Protein AF-A0A183F5Q8-F1 (afdb_monomer_lite)

Foldseek 3Di:
DVPQVDDWLDDPDVVSSVVCLVVLPGDGPPDDDDPQVVVLVSLCSDPDPVSRDDPVCSCCGPVNVVVD

InterPro domains:
  IPR011009 Protein kinase-like domain superfamily [SSF56112] (3-65)

Structure (mmCIF, N/CA/C/O backbone):
data_AF-A0A183F5Q8-F1
#
_entry.id   AF-A0A183F5Q8-F1
#
loop_
_atom_site.group_PDB
_atom_site.id
_atom_site.type_symbol
_atom_site.label_atom_id
_atom_site.label_alt_id
_atom_site.label_comp_id
_atom_site.label_asym_id
_atom_site.label_entity_id
_atom_site.label_seq_id
_atom_site.pdbx_PDB_ins_code
_atom_site.Cartn_x
_atom_site.Cartn_y
_atom_site.Cartn_z
_atom_site.occupancy
_atom_site.B_iso_or_equiv
_atom_site.auth_seq_id
_atom_site.auth_comp_id
_atom_site.auth_asym_id
_atom_site.auth_atom_id
_atom_site.pdbx_PDB_model_num
ATOM 1 N N . MET A 1 1 ? -5.823 -9.025 -2.627 1.00 57.34 1 MET A N 1
ATOM 2 C CA . MET A 1 1 ? -6.511 -10.319 -2.809 1.00 57.34 1 MET A CA 1
ATOM 3 C C . MET A 1 1 ? -7.480 -10.597 -1.665 1.00 57.34 1 MET A C 1
ATOM 5 O O . MET A 1 1 ? -8.656 -10.707 -1.948 1.00 57.34 1 MET A O 1
ATOM 9 N N . VAL A 1 2 ? -7.042 -10.616 -0.396 1.00 75.06 2 VAL A N 1
ATOM 10 C CA . VAL A 1 2 ? -7.923 -10.954 0.749 1.00 75.06 2 VAL A CA 1
ATOM 11 C C . VAL A 1 2 ? -9.020 -9.914 1.004 1.00 75.06 2 VAL A C 1
ATOM 13 O O . VAL A 1 2 ? -10.186 -10.268 1.083 1.00 75.06 2 VAL A O 1
ATOM 16 N N . VAL A 1 3 ? -8.667 -8.628 1.089 1.00 79.56 3 VAL A N 1
ATOM 17 C CA . VAL A 1 3 ? -9.654 -7.570 1.377 1.00 79.56 3 VAL A CA 1
ATOM 18 C C . VAL A 1 3 ? -10.350 -7.094 0.104 1.00 79.56 3 VAL A C 1
ATOM 20 O O . VAL A 1 3 ? -11.562 -6.957 0.061 1.00 79.56 3 VAL A O 1
ATOM 23 N N . THR A 1 4 ? -9.583 -6.843 -0.958 1.00 77.94 4 THR A N 1
ATOM 24 C CA . THR A 1 4 ? -10.096 -6.218 -2.185 1.00 77.94 4 THR A CA 1
ATOM 25 C C . THR A 1 4 ? -10.536 -7.209 -3.263 1.00 77.94 4 THR A C 1
ATOM 27 O O . THR A 1 4 ? -11.018 -6.777 -4.305 1.00 77.94 4 THR A O 1
ATOM 30 N N . GLY A 1 5 ? -10.286 -8.513 -3.104 1.00 83.50 5 GLY A N 1
ATOM 31 C CA . GLY A 1 5 ? -10.477 -9.513 -4.168 1.00 83.50 5 GLY A CA 1
ATOM 32 C C . GLY A 1 5 ? -9.491 -9.406 -5.342 1.00 83.50 5 GLY A C 1
ATOM 33 O O . GLY A 1 5 ? -9.395 -10.324 -6.145 1.00 83.50 5 GLY A O 1
ATOM 34 N N . VAL A 1 6 ? -8.709 -8.323 -5.428 1.00 84.19 6 VAL A N 1
ATOM 35 C CA . VAL A 1 6 ? -7.792 -8.029 -6.545 1.00 84.19 6 VAL A CA 1
ATOM 36 C C . VAL A 1 6 ? -6.347 -7.894 -6.072 1.00 84.19 6 VAL A C 1
ATOM 38 O O . VAL A 1 6 ? -6.084 -7.533 -4.918 1.00 84.19 6 VAL A O 1
ATOM 41 N N . VAL A 1 7 ? -5.389 -8.208 -6.941 1.00 87.62 7 VAL A N 1
ATOM 42 C CA . VAL A 1 7 ? -3.961 -8.004 -6.667 1.00 87.62 7 VAL A CA 1
ATOM 43 C C . VAL A 1 7 ? -3.595 -6.549 -7.006 1.00 87.62 7 VAL A C 1
ATOM 45 O O . VAL A 1 7 ? -3.951 -6.069 -8.085 1.00 87.62 7 VAL A O 1
ATOM 48 N N . PRO A 1 8 ? -2.939 -5.797 -6.100 1.00 89.12 8 PRO A N 1
ATOM 49 C CA . PRO A 1 8 ? -2.486 -4.443 -6.402 1.00 89.12 8 PRO A CA 1
ATOM 50 C C . PRO A 1 8 ? -1.547 -4.423 -7.610 1.00 89.12 8 PRO A C 1
ATOM 52 O O . PRO A 1 8 ? -0.680 -5.281 -7.738 1.00 89.12 8 PRO A O 1
ATOM 55 N N . TYR A 1 9 ? -1.711 -3.417 -8.470 1.00 90.19 9 TYR A N 1
ATOM 56 C CA . TYR A 1 9 ? -0.894 -3.187 -9.669 1.00 90.19 9 TYR A CA 1
ATOM 57 C C . TYR A 1 9 ? -0.951 -4.273 -10.753 1.00 90.19 9 TYR A C 1
ATOM 59 O O . TYR A 1 9 ? -0.276 -4.114 -11.767 1.00 90.19 9 TYR A O 1
ATOM 67 N N . ASP A 1 10 ? -1.793 -5.295 -10.594 1.00 89.44 10 ASP A N 1
ATOM 68 C CA . ASP A 1 10 ? -1.912 -6.416 -11.526 1.00 89.44 10 ASP A CA 1
ATOM 69 C C . ASP A 1 10 ? -2.134 -5.956 -12.977 1.00 89.44 10 ASP A C 1
ATOM 71 O O . ASP A 1 10 ? -3.016 -5.138 -13.283 1.00 89.44 10 ASP A O 1
ATOM 75 N N . ASP A 1 11 ? -1.282 -6.441 -13.874 1.00 89.81 11 ASP A N 1
ATOM 76 C CA . ASP A 1 11 ? -1.338 -6.190 -15.310 1.00 89.81 11 ASP A CA 1
ATOM 77 C C . ASP A 1 11 ? -0.722 -7.387 -16.043 1.00 89.81 11 ASP A C 1
ATOM 79 O O . ASP A 1 11 ? 0.277 -7.955 -15.607 1.00 89.81 11 ASP A O 1
ATOM 83 N N . ARG A 1 12 ? -1.302 -7.750 -17.191 1.00 91.62 12 ARG A N 1
ATOM 84 C CA . ARG A 1 12 ? -0.775 -8.823 -18.048 1.00 91.62 12 ARG A CA 1
ATOM 85 C C . ARG A 1 12 ? 0.575 -8.456 -18.665 1.00 91.62 12 ARG A C 1
ATOM 87 O O . ARG A 1 12 ? 1.315 -9.345 -19.070 1.00 91.62 12 ARG A O 1
ATOM 94 N N . ASN A 1 13 ? 0.877 -7.162 -18.775 1.00 94.38 13 ASN A N 1
ATOM 95 C CA . ASN A 1 13 ? 2.173 -6.655 -19.196 1.00 94.38 13 ASN A CA 1
ATOM 96 C C . ASN A 1 13 ? 3.011 -6.256 -17.959 1.00 94.38 13 ASN A C 1
ATOM 98 O O . ASN A 1 13 ? 2.679 -5.265 -17.29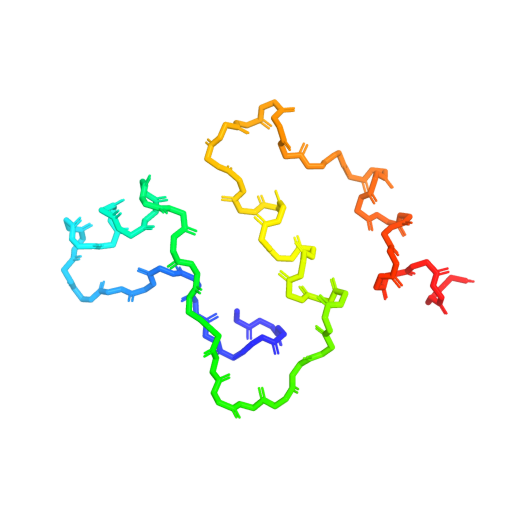7 1.00 94.38 13 ASN A O 1
ATOM 102 N N . PRO A 1 14 ? 4.135 -6.947 -17.685 1.00 93.12 14 PRO A N 1
ATOM 103 C CA . PRO A 1 14 ? 5.006 -6.647 -16.549 1.00 93.12 14 PRO A CA 1
ATOM 104 C C . PRO A 1 14 ? 5.550 -5.214 -16.530 1.00 93.12 14 PRO A C 1
ATOM 106 O O . PRO A 1 14 ? 5.694 -4.636 -15.457 1.00 93.12 14 PRO A O 1
ATOM 109 N N . GLN A 1 15 ? 5.814 -4.606 -17.691 1.00 94.94 15 GLN A N 1
ATOM 110 C CA . GLN A 1 15 ? 6.295 -3.220 -17.746 1.00 94.94 15 GLN A CA 1
ATOM 111 C C . GLN A 1 15 ? 5.235 -2.254 -17.210 1.00 94.94 15 GLN A C 1
ATOM 113 O O . GLN A 1 15 ? 5.527 -1.428 -16.349 1.00 94.94 15 GLN A O 1
ATOM 118 N N . LYS A 1 16 ? 3.975 -2.432 -17.622 1.00 92.88 16 LYS A N 1
ATOM 119 C CA . LYS A 1 16 ? 2.851 -1.629 -17.116 1.00 92.88 16 LYS A CA 1
ATOM 120 C C . LYS A 1 16 ? 2.595 -1.870 -15.631 1.00 92.88 16 LYS A C 1
ATOM 122 O O . LYS A 1 16 ? 2.243 -0.935 -14.917 1.00 92.88 16 LYS A O 1
ATOM 127 N N . MET A 1 17 ? 2.771 -3.102 -15.150 1.00 91.88 17 MET A N 1
ATOM 128 C CA . MET A 1 17 ? 2.705 -3.405 -13.717 1.00 91.88 17 MET A CA 1
ATOM 129 C C . MET A 1 17 ? 3.749 -2.587 -12.940 1.00 91.88 17 MET A C 1
ATOM 131 O O . MET A 1 17 ? 3.402 -1.937 -11.953 1.00 91.88 17 MET A O 1
ATOM 135 N N . VAL A 1 18 ? 5.002 -2.566 -13.405 1.00 92.19 18 VAL A N 1
ATOM 136 C CA . VAL A 1 18 ? 6.089 -1.799 -12.775 1.00 92.19 18 VAL A CA 1
ATOM 137 C C . VAL A 1 18 ? 5.818 -0.296 -12.833 1.00 92.19 18 VAL A C 1
ATOM 139 O O . VAL A 1 18 ? 5.931 0.375 -11.813 1.00 92.19 18 VAL A O 1
ATOM 142 N N . GLU A 1 19 ? 5.377 0.242 -13.970 1.00 93.75 19 GLU A N 1
ATOM 143 C CA . GLU A 1 19 ? 4.993 1.658 -14.089 1.00 93.75 19 GLU A CA 1
ATOM 144 C C . GLU A 1 19 ? 3.905 2.050 -13.081 1.00 93.75 19 GLU A C 1
ATOM 146 O O . GLU A 1 19 ? 3.960 3.118 -12.469 1.00 93.75 19 GLU A O 1
ATOM 151 N N . ARG A 1 20 ? 2.915 1.178 -12.865 1.00 91.50 20 ARG A N 1
ATOM 152 C CA . ARG A 1 20 ? 1.850 1.418 -11.881 1.00 91.50 20 ARG A CA 1
ATOM 153 C C . ARG A 1 20 ? 2.367 1.380 -10.448 1.00 91.50 20 ARG A C 1
ATOM 155 O O . ARG A 1 20 ? 1.919 2.204 -9.648 1.00 91.50 20 ARG A O 1
ATOM 162 N N . GLN A 1 21 ? 3.287 0.460 -10.147 1.00 91.94 21 GLN A N 1
ATOM 163 C CA . GLN A 1 21 ? 3.977 0.417 -8.859 1.00 91.94 21 GLN A CA 1
ATOM 164 C C . GLN A 1 21 ? 4.741 1.723 -8.641 1.00 91.94 21 GLN A C 1
ATOM 166 O O . GLN A 1 21 ? 4.455 2.412 -7.670 1.00 91.94 21 GLN A O 1
ATOM 171 N N . LEU A 1 22 ? 5.604 2.117 -9.587 1.00 92.12 22 LEU A N 1
ATOM 172 C CA . LEU A 1 22 ? 6.394 3.359 -9.563 1.00 92.12 22 LEU A CA 1
ATOM 173 C C . LEU A 1 22 ? 5.540 4.630 -9.481 1.00 92.12 22 LEU A C 1
ATOM 175 O O . LEU A 1 22 ? 5.967 5.621 -8.897 1.00 92.12 22 LEU A O 1
ATOM 179 N N . GLY A 1 23 ? 4.329 4.612 -10.037 1.00 92.12 23 GLY A N 1
ATOM 180 C CA . GLY A 1 23 ? 3.372 5.708 -9.902 1.00 92.12 23 GLY A CA 1
ATOM 181 C C . GLY A 1 23 ? 2.595 5.711 -8.582 1.00 92.12 23 GLY A C 1
ATOM 182 O O . GLY A 1 23 ? 1.823 6.639 -8.351 1.00 92.12 23 GLY A O 1
ATOM 183 N N . HIS A 1 24 ? 2.735 4.672 -7.753 1.00 92.12 24 HIS A N 1
ATOM 184 C CA . HIS A 1 24 ? 1.962 4.447 -6.529 1.00 92.12 24 HIS A CA 1
ATOM 185 C C . HIS A 1 24 ? 0.435 4.547 -6.742 1.00 92.12 24 HIS A C 1
ATOM 187 O O . HIS A 1 24 ? -0.330 4.997 -5.887 1.00 92.12 24 HIS A O 1
ATOM 193 N N . ARG A 1 25 ? -0.034 4.150 -7.935 1.00 85.12 25 ARG A N 1
ATOM 194 C CA . ARG A 1 25 ? -1.439 4.284 -8.359 1.00 85.12 25 ARG A CA 1
ATOM 195 C C . ARG A 1 25 ? -2.220 3.005 -8.085 1.00 85.12 25 ARG A C 1
ATOM 197 O O . ARG A 1 25 ? -2.387 2.161 -8.968 1.00 85.12 25 ARG A O 1
ATOM 204 N N . ILE A 1 26 ? -2.731 2.878 -6.866 1.00 88.06 26 ILE A N 1
ATOM 205 C CA . ILE A 1 26 ? -3.560 1.738 -6.460 1.00 88.06 26 ILE A CA 1
ATOM 206 C C . ILE A 1 26 ? -4.992 1.948 -6.955 1.00 88.06 26 ILE A C 1
ATOM 208 O O . ILE A 1 26 ? -5.635 2.953 -6.655 1.00 88.06 26 ILE A O 1
ATOM 212 N N . ARG A 1 27 ? -5.510 0.980 -7.714 1.00 87.75 27 ARG A N 1
ATOM 213 C CA . ARG A 1 27 ? -6.917 0.949 -8.124 1.00 87.75 27 ARG A CA 1
ATOM 214 C C . ARG A 1 27 ? -7.695 0.059 -7.169 1.00 87.75 27 ARG A C 1
ATOM 216 O O . ARG A 1 27 ? -7.361 -1.111 -7.004 1.00 87.75 27 ARG A O 1
ATOM 223 N N . PHE A 1 28 ? -8.750 0.610 -6.587 1.00 88.06 28 PHE A N 1
ATOM 224 C CA . PHE A 1 28 ? -9.704 -0.154 -5.795 1.00 88.06 28 PHE A CA 1
ATOM 225 C C . PHE A 1 28 ? -10.888 -0.583 -6.677 1.00 88.06 28 PHE A C 1
ATOM 227 O O . PHE A 1 28 ? -11.266 0.163 -7.586 1.00 88.06 28 PHE A O 1
ATOM 234 N N . PRO A 1 29 ? -11.474 -1.771 -6.443 1.00 87.69 29 PRO A N 1
ATOM 235 C CA . PRO A 1 29 ? -12.714 -2.156 -7.104 1.00 87.69 29 PRO A CA 1
ATOM 236 C C . PRO A 1 29 ? -13.847 -1.185 -6.746 1.00 87.69 29 PRO A C 1
ATOM 238 O O . PRO A 1 29 ? -13.778 -0.488 -5.737 1.00 87.69 29 PRO A O 1
ATOM 241 N N . LYS A 1 30 ? -14.920 -1.172 -7.548 1.00 85.94 30 LYS A N 1
ATOM 242 C CA . LYS A 1 30 ? -16.087 -0.285 -7.350 1.00 85.94 30 LYS A CA 1
ATOM 243 C C . LYS A 1 30 ? -16.945 -0.622 -6.117 1.00 85.94 30 LYS A C 1
ATOM 245 O O . LYS A 1 30 ? -17.980 -0.003 -5.918 1.00 85.94 30 LYS A O 1
ATOM 250 N N . ILE A 1 31 ? -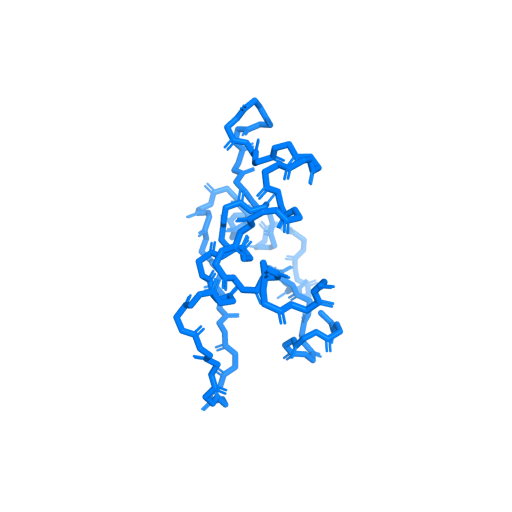16.535 -1.605 -5.324 1.00 87.56 31 ILE A N 1
ATOM 251 C CA . ILE A 1 31 ? -17.185 -1.963 -4.065 1.00 87.56 31 ILE A CA 1
ATOM 252 C C . ILE A 1 31 ? -16.795 -0.919 -3.013 1.00 87.56 31 ILE A C 1
ATOM 254 O O . ILE A 1 31 ? -15.683 -0.382 -3.036 1.00 87.56 31 ILE A O 1
ATOM 258 N N . GLU A 1 32 ? -17.706 -0.615 -2.095 1.00 87.62 32 GLU A N 1
ATOM 259 C CA . GLU A 1 32 ? -17.400 0.287 -0.993 1.00 87.62 32 GLU A CA 1
ATOM 260 C C . GLU A 1 32 ? -16.419 -0.362 -0.014 1.00 87.62 32 GLU A C 1
ATOM 262 O O . GLU A 1 32 ? -16.648 -1.439 0.527 1.00 87.62 32 GLU A O 1
ATOM 267 N N . PHE A 1 33 ? -15.310 0.336 0.224 1.00 88.00 33 PHE A N 1
ATOM 268 C CA . PHE A 1 33 ? -14.372 0.036 1.298 1.00 88.00 33 PHE A CA 1
ATOM 269 C C . PHE A 1 33 ? -14.266 1.267 2.185 1.00 88.00 33 PHE A C 1
ATOM 271 O O . PHE A 1 33 ? -14.287 2.393 1.671 1.00 88.00 33 PHE A O 1
ATOM 278 N N . SER A 1 34 ? -14.094 1.054 3.491 1.00 91.56 34 SER A N 1
ATOM 279 C CA . SER A 1 34 ? -13.859 2.151 4.428 1.00 91.56 34 SER A CA 1
ATOM 280 C C . SER A 1 34 ? -12.617 2.955 4.027 1.00 91.56 34 SER A C 1
ATOM 282 O O . SER A 1 34 ? -11.663 2.431 3.446 1.00 91.56 34 SER A O 1
ATOM 284 N N . VAL A 1 35 ? -12.610 4.249 4.343 1.00 92.19 35 VAL A N 1
ATOM 285 C CA . VAL A 1 35 ? -11.440 5.100 4.078 1.00 92.19 35 VAL A CA 1
ATOM 286 C C . VAL A 1 35 ? -10.212 4.549 4.806 1.00 92.19 35 VAL A C 1
ATOM 288 O O . VAL A 1 35 ? -9.160 4.419 4.194 1.00 92.19 35 VAL A O 1
ATOM 291 N N . HIS A 1 36 ? -10.374 4.100 6.055 1.00 93.25 36 HIS A N 1
ATOM 292 C CA . HIS A 1 36 ? -9.292 3.547 6.872 1.00 93.25 36 HIS A CA 1
ATOM 293 C C . HIS A 1 36 ? -8.578 2.357 6.213 1.00 93.25 36 HIS A C 1
ATOM 295 O O . HIS A 1 36 ? -7.350 2.317 6.206 1.00 93.25 36 HIS A O 1
ATOM 301 N N . VAL A 1 37 ? -9.310 1.413 5.602 1.00 92.06 37 VAL A N 1
ATOM 302 C CA . VAL A 1 37 ? -8.662 0.268 4.940 1.00 92.06 37 VAL A CA 1
ATOM 303 C C . VAL A 1 37 ? -7.964 0.673 3.643 1.00 92.06 37 VAL A C 1
ATOM 305 O O . VAL A 1 37 ? -6.889 0.158 3.340 1.00 92.06 37 VAL A O 1
ATOM 308 N N . LYS A 1 38 ? -8.530 1.625 2.886 1.00 92.38 38 LYS A N 1
ATOM 309 C CA . LYS A 1 38 ? -7.882 2.157 1.676 1.00 92.38 38 LYS A CA 1
ATOM 310 C C . LYS A 1 38 ? -6.585 2.883 2.028 1.00 92.38 38 LYS A C 1
ATOM 312 O O . LYS A 1 38 ? -5.577 2.650 1.363 1.00 92.38 38 LYS A O 1
ATOM 317 N N . THR A 1 39 ? -6.607 3.703 3.079 1.00 94.00 39 THR A N 1
ATOM 318 C CA . THR A 1 39 ? -5.433 4.412 3.599 1.00 94.00 39 THR A CA 1
ATOM 319 C C . THR A 1 39 ? -4.358 3.428 4.044 1.00 94.00 39 THR A C 1
ATOM 321 O O . THR A 1 39 ? -3.232 3.514 3.564 1.00 94.00 39 THR A O 1
ATOM 324 N N . LEU A 1 40 ? -4.709 2.422 4.850 1.00 94.62 40 LEU A N 1
ATOM 325 C CA . LEU A 1 40 ? -3.740 1.427 5.314 1.00 94.62 40 LEU A CA 1
ATOM 326 C C . LEU A 1 40 ? -3.101 0.645 4.153 1.00 94.62 40 LEU A C 1
ATOM 328 O O . LEU A 1 40 ? -1.888 0.446 4.128 1.00 94.62 40 LEU A O 1
ATOM 332 N N . ILE A 1 41 ? -3.897 0.222 3.162 1.00 93.75 41 ILE A N 1
ATOM 333 C CA . ILE A 1 41 ? -3.376 -0.454 1.960 1.00 93.75 41 ILE A CA 1
ATOM 334 C C . ILE A 1 41 ? -2.419 0.467 1.191 1.00 93.75 41 ILE A C 1
ATOM 336 O O . ILE 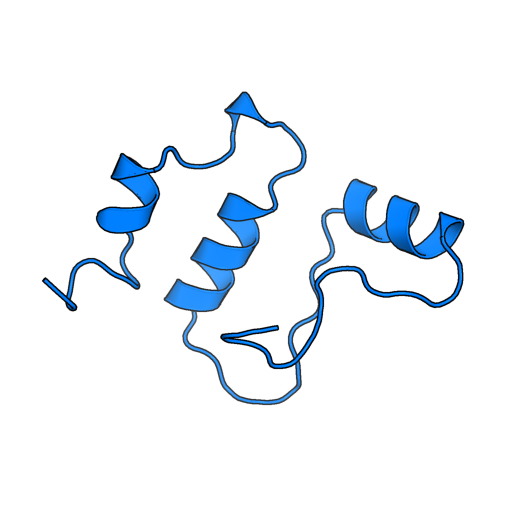A 1 41 ? -1.380 0.006 0.716 1.00 93.75 41 ILE A O 1
ATOM 340 N N . TYR A 1 42 ? -2.758 1.752 1.072 1.00 93.31 42 TYR A N 1
ATOM 341 C CA . TYR A 1 42 ? -1.922 2.749 0.409 1.00 93.31 42 TYR A CA 1
ATOM 342 C C . TYR A 1 42 ? -0.582 2.945 1.129 1.00 93.31 42 TYR A C 1
ATOM 344 O O . TYR A 1 42 ? 0.464 2.940 0.489 1.00 93.31 42 TYR A O 1
ATOM 352 N N . GLU A 1 43 ? -0.585 3.043 2.455 1.00 94.62 43 GLU A N 1
ATOM 353 C CA . GLU A 1 43 ? 0.632 3.206 3.260 1.00 94.62 43 GLU A CA 1
ATOM 354 C C . GLU A 1 43 ? 1.531 1.961 3.238 1.00 94.62 43 GLU A C 1
ATOM 356 O O . GLU A 1 43 ? 2.752 2.071 3.120 1.00 94.62 43 GLU A O 1
ATOM 361 N N . ILE A 1 44 ? 0.95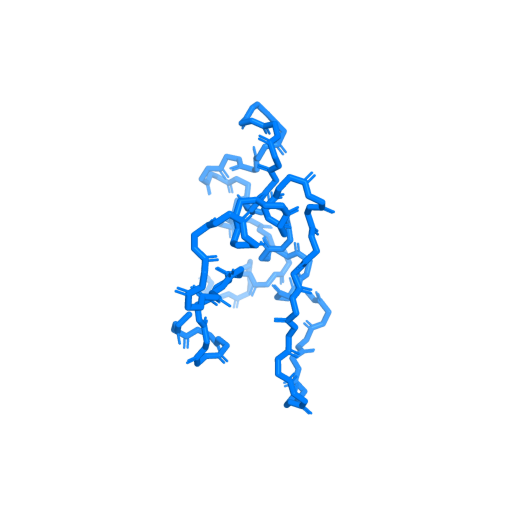6 0.757 3.306 1.00 94.69 44 ILE A N 1
ATOM 362 C CA . ILE A 1 44 ? 1.727 -0.499 3.257 1.00 94.69 44 ILE A CA 1
ATOM 363 C C . ILE A 1 44 ? 2.439 -0.665 1.909 1.00 94.69 44 ILE A C 1
ATOM 365 O O . ILE A 1 44 ? 3.569 -1.155 1.853 1.00 94.69 44 ILE A O 1
ATOM 369 N N . LEU A 1 45 ? 1.793 -0.251 0.818 1.00 93.50 45 LEU A N 1
ATOM 370 C CA . LEU A 1 45 ? 2.326 -0.368 -0.540 1.00 93.50 45 LEU A CA 1
ATOM 371 C C . LEU A 1 45 ? 3.261 0.783 -0.936 1.00 93.50 45 LEU A C 1
ATOM 373 O O . LEU A 1 45 ? 3.649 0.863 -2.105 1.00 93.50 45 LEU A O 1
ATOM 377 N N . HIS A 1 46 ? 3.665 1.617 0.029 1.00 92.94 46 HIS A N 1
ATOM 378 C CA . HIS A 1 46 ? 4.521 2.770 -0.209 1.00 92.94 46 HIS A CA 1
ATOM 379 C C . HIS A 1 46 ? 5.811 2.396 -0.952 1.00 92.94 46 HIS A C 1
ATOM 381 O O . HIS A 1 46 ? 6.467 1.385 -0.670 1.00 92.94 46 HIS A O 1
ATOM 387 N N . LEU A 1 47 ? 6.198 3.240 -1.908 1.00 91.75 47 LEU A N 1
ATOM 388 C CA . LEU A 1 47 ? 7.348 3.004 -2.782 1.00 91.75 47 LEU A CA 1
ATOM 389 C C . LEU A 1 47 ? 8.673 2.949 -2.028 1.00 91.75 47 LEU A C 1
ATOM 391 O O . LEU A 1 47 ? 9.479 2.052 -2.248 1.00 91.75 47 LEU A O 1
ATOM 395 N N . CYS A 1 48 ? 8.873 3.903 -1.122 1.00 91.19 48 CYS A N 1
ATOM 396 C CA . CYS A 1 48 ? 10.045 3.979 -0.259 1.00 91.19 48 CYS A CA 1
ATOM 397 C C . CYS A 1 48 ? 9.878 3.014 0.933 1.00 91.19 48 CYS A C 1
ATOM 399 O O . CYS A 1 48 ? 8.973 3.251 1.739 1.00 91.19 48 CYS A O 1
ATOM 401 N N . PRO A 1 49 ? 10.706 1.955 1.079 1.00 90.50 49 PRO A N 1
ATOM 402 C CA . PRO A 1 49 ? 10.550 0.974 2.157 1.00 90.50 49 PRO A CA 1
ATOM 403 C C . PRO A 1 49 ? 10.608 1.565 3.576 1.00 90.50 49 PRO A C 1
ATOM 405 O O . PRO A 1 49 ? 9.765 1.184 4.382 1.00 90.50 49 PRO A O 1
ATOM 408 N N . PRO A 1 50 ? 11.503 2.524 3.895 1.00 94.25 50 PRO A N 1
ATOM 409 C CA . PRO A 1 50 ? 11.519 3.183 5.205 1.00 94.25 50 PRO A CA 1
ATOM 410 C C . PRO A 1 50 ? 10.252 3.976 5.545 1.00 94.25 50 PRO A C 1
ATOM 412 O O . PRO A 1 50 ? 9.978 4.210 6.716 1.00 94.25 50 PRO A O 1
ATOM 415 N N . SER A 1 51 ? 9.487 4.404 4.539 1.00 93.19 51 SER A N 1
ATOM 416 C CA . SER A 1 51 ? 8.227 5.132 4.736 1.00 93.19 51 SER A CA 1
ATOM 417 C C . SER A 1 51 ? 7.028 4.201 4.924 1.00 93.19 51 SER A C 1
ATOM 419 O O . SER A 1 51 ? 5.934 4.680 5.214 1.00 93.19 51 SER A O 1
ATOM 421 N N . ARG A 1 52 ? 7.200 2.885 4.743 1.00 95.56 52 ARG A N 1
ATOM 422 C CA . ARG A 1 52 ? 6.141 1.915 5.032 1.00 95.56 52 ARG A CA 1
ATOM 423 C C . ARG A 1 52 ? 5.924 1.831 6.544 1.00 95.56 52 ARG A C 1
ATOM 425 O O . ARG A 1 52 ? 6.893 1.893 7.305 1.00 95.56 52 ARG A O 1
ATOM 432 N N . PRO A 1 53 ? 4.679 1.636 6.999 1.00 95.81 53 PRO A N 1
ATOM 433 C CA . PRO A 1 53 ? 4.405 1.455 8.412 1.00 95.81 53 PRO A CA 1
ATOM 434 C C . PRO A 1 53 ? 5.095 0.191 8.932 1.00 95.81 53 PRO A C 1
ATOM 436 O O . PRO A 1 53 ? 5.145 -0.848 8.270 1.00 95.81 53 PRO A O 1
ATOM 439 N N . THR A 1 54 ? 5.614 0.272 10.155 1.00 96.00 54 THR A N 1
ATOM 440 C CA . THR A 1 54 ? 6.108 -0.910 10.867 1.00 96.00 54 THR A CA 1
ATOM 441 C C . THR A 1 54 ? 4.955 -1.852 11.197 1.00 96.00 54 THR A C 1
ATOM 443 O O . THR A 1 54 ? 3.803 -1.431 11.282 1.00 96.00 54 THR A O 1
ATOM 446 N N . TYR A 1 55 ? 5.263 -3.117 11.484 1.00 94.06 55 TYR A N 1
ATOM 447 C CA . TYR A 1 55 ? 4.255 -4.075 11.945 1.00 94.06 55 TYR A CA 1
ATOM 448 C C . TYR A 1 55 ? 3.443 -3.543 13.138 1.00 94.06 55 TYR A C 1
ATOM 450 O O . TYR A 1 55 ? 2.217 -3.593 13.130 1.00 94.06 55 TYR A O 1
ATOM 458 N N . LYS A 1 56 ? 4.123 -2.936 14.121 1.00 94.50 56 LYS A N 1
ATOM 459 C CA . LYS A 1 56 ? 3.470 -2.306 15.273 1.00 94.50 56 LYS A CA 1
ATOM 460 C C . LYS A 1 56 ? 2.491 -1.213 14.826 1.00 94.50 56 LYS A C 1
ATOM 462 O O . LYS A 1 56 ? 1.349 -1.215 15.268 1.00 94.50 56 LYS A O 1
ATOM 467 N N . ALA A 1 57 ? 2.908 -0.321 13.927 1.00 94.56 57 ALA A N 1
ATOM 468 C CA . ALA A 1 57 ? 2.041 0.734 13.398 1.00 94.56 57 ALA A CA 1
ATOM 469 C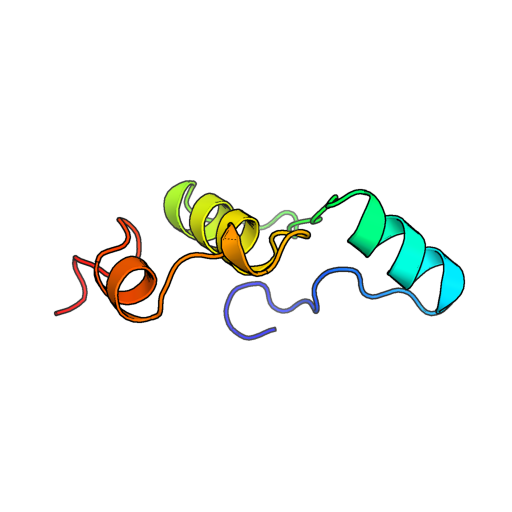 C . ALA A 1 57 ? 0.826 0.174 12.633 1.00 94.56 57 ALA A C 1
ATOM 471 O O . ALA A 1 57 ? -0.270 0.704 12.778 1.00 94.56 57 ALA A O 1
ATOM 472 N N . ILE A 1 58 ? 0.990 -0.927 11.888 1.00 94.81 58 ILE A N 1
ATOM 473 C CA . ILE A 1 58 ? -0.120 -1.613 11.207 1.00 94.81 58 ILE A CA 1
ATOM 474 C C . ILE A 1 58 ? -1.148 -2.119 12.228 1.00 94.81 58 ILE A C 1
ATOM 476 O O . ILE A 1 58 ? -2.337 -1.843 12.074 1.00 94.81 58 ILE A O 1
ATOM 480 N N . CYS A 1 59 ? -0.711 -2.800 13.293 1.00 93.31 59 CYS A N 1
ATOM 481 C CA . CYS A 1 59 ? -1.611 -3.311 14.335 1.00 93.31 59 CYS A CA 1
ATOM 482 C C . CYS A 1 59 ? -2.398 -2.197 15.044 1.00 93.31 59 CYS A C 1
ATOM 484 O O . CYS A 1 59 ? -3.566 -2.387 15.364 1.00 93.31 59 CYS A O 1
ATOM 486 N N . TYR A 1 60 ? -1.782 -1.029 15.251 1.00 94.06 60 TYR A N 1
ATOM 487 C CA . TYR A 1 60 ? -2.435 0.131 15.870 1.00 94.06 60 TYR A CA 1
ATOM 488 C C . TYR A 1 60 ? -3.145 1.062 14.874 1.00 94.06 60 TYR A C 1
ATOM 490 O O . TYR A 1 60 ? -3.629 2.121 15.273 1.00 94.06 60 TYR A O 1
ATOM 498 N N . SER A 1 61 ? -3.218 0.698 13.591 1.00 93.38 61 SER A N 1
ATOM 499 C CA . SER A 1 61 ? -3.918 1.496 12.580 1.00 93.38 61 SER A CA 1
ATOM 500 C C . SER A 1 61 ? -5.406 1.629 12.897 1.00 93.38 61 SER A C 1
ATOM 502 O O . SER A 1 61 ? -6.010 0.743 13.503 1.00 93.38 61 SER A O 1
ATOM 504 N N . ASP A 1 62 ? -6.035 2.703 12.418 1.00 92.81 62 ASP A N 1
ATOM 505 C CA . ASP A 1 62 ? -7.464 2.948 12.642 1.00 92.81 62 ASP A CA 1
ATOM 506 C C . ASP A 1 62 ? -8.368 1.807 12.171 1.00 92.81 62 ASP A C 1
ATOM 508 O O . ASP A 1 62 ? -9.460 1.622 12.706 1.00 92.81 62 ASP A O 1
ATOM 512 N N . TRP A 1 63 ? -7.908 1.030 11.189 1.00 91.88 63 TRP A N 1
ATOM 513 C CA . TRP A 1 63 ? -8.649 -0.111 10.674 1.00 91.88 63 TRP A CA 1
ATOM 514 C C . TRP A 1 63 ? -8.573 -1.350 11.581 1.00 91.88 63 TRP A C 1
ATOM 516 O O . TRP A 1 63 ? -9.561 -2.072 11.671 1.00 91.88 63 TRP A O 1
ATOM 526 N N . LEU A 1 64 ? -7.443 -1.591 12.261 1.00 90.25 64 LEU A N 1
ATOM 527 C CA . LEU A 1 64 ? -7.214 -2.801 13.074 1.00 90.25 64 LEU A CA 1
ATOM 528 C C . LEU A 1 64 ? -7.297 -2.569 14.589 1.00 90.25 64 LEU A C 1
ATOM 530 O O . LEU A 1 64 ? -7.505 -3.516 15.346 1.00 90.25 64 LEU A O 1
ATOM 534 N N . LYS A 1 65 ? -7.190 -1.324 15.063 1.00 84.94 65 LYS A N 1
ATOM 535 C CA . LYS A 1 65 ? -7.154 -1.019 16.503 1.00 84.94 65 LYS A CA 1
ATOM 536 C C . LYS A 1 65 ? -8.425 -1.407 17.273 1.00 84.94 65 LYS A C 1
ATOM 538 O O . LYS A 1 65 ? -8.371 -1.525 18.489 1.00 84.94 65 LYS A O 1
ATOM 543 N N . LEU A 1 66 ? -9.556 -1.590 16.583 1.00 70.25 66 LEU A N 1
ATOM 544 C CA . LEU A 1 66 ? -10.853 -1.970 17.169 1.00 70.25 66 LEU A CA 1
ATOM 545 C C . LEU A 1 66 ? -11.116 -3.488 17.155 1.00 70.25 66 LEU A C 1
ATOM 547 O O . LEU A 1 66 ? -12.184 -3.921 17.575 1.00 70.25 66 LEU A O 1
ATOM 551 N N . THR A 1 67 ? -10.178 -4.292 16.644 1.00 61.91 67 THR A N 1
ATOM 552 C CA . THR A 1 67 ? -10.302 -5.762 16.563 1.00 61.91 67 THR A CA 1
ATOM 553 C C . THR A 1 67 ? -9.534 -6.522 17.651 1.00 61.91 67 THR A C 1
ATOM 555 O O . THR A 1 67 ? -9.472 -7.748 17.601 1.00 61.91 67 THR A O 1
ATOM 558 N N . THR A 1 68 ? -8.969 -5.809 18.628 1.00 50.06 68 THR A N 1
ATOM 559 C CA . THR A 1 68 ? -8.225 -6.346 19.786 1.00 50.06 68 THR A CA 1
ATOM 560 C C . THR A 1 68 ? -8.962 -6.023 21.068 1.00 50.06 68 THR A C 1
ATOM 562 O O . THR A 1 68 ? -8.992 -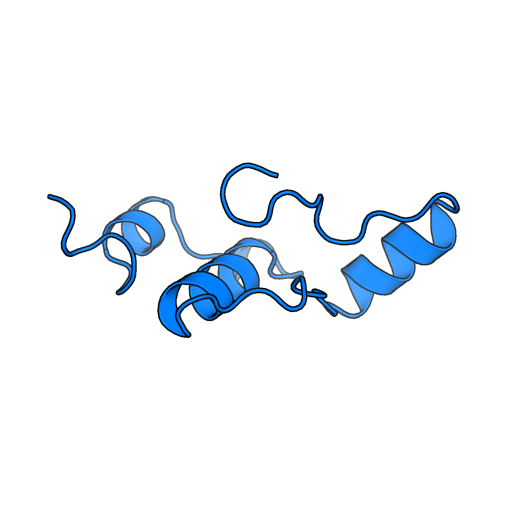6.905 21.951 1.00 50.06 68 THR A O 1
#

Sequence (68 aa):
MVVTGVVPYDDRNPQKMVERQLGHRIRFPKIEFSVHVKTLIYEILHLCPPSRPTYKAICYSDWLKLTT

pLDDT: mean 89.06, std 8.55, range [50.06, 96.0]

Radius of gyration: 13.06 Å; chains: 1; bounding box: 29×17×39 Å

Secondary structure (DSSP, 8-state):
-TTTSS-TT--SSHHHHHHHHHTT-PPPPSS---HHHHHHHHHHT-SSGGGSPPHHHHHTSTTTTT--

Organism: Heligmosomoides polygyrus (NCBI:txid6339)